Protein AF-A0A7S3FE74-F1 (afdb_monomer)

Organism: NCBI:txid676789

Solvent-accessible surface area (backbone atoms only — not comparable to full-atom values): 8214 Å² total; per-residue (Å²): 85,66,57,36,43,58,54,57,36,36,21,91,78,33,70,77,47,32,54,53,46,25,70,42,30,43,49,60,62,68,44,57,80,74,51,94,63,11,50,49,40,44,52,38,28,51,44,31,34,72,45,49,21,54,48,45,52,51,44,52,50,23,60,76,68,64,42,90,58,36,43,60,52,47,31,53,52,20,50,52,42,36,51,39,50,47,59,49,47,45,62,38,64,73,65,71,29,63,58,54,54,82,80,70,64,100,41,73,64,40,46,50,39,42,49,41,53,45,65,47,45,48,54,48,52,37,53,52,32,50,57,50,23,56,52,25,48,55,54,47,52,58,54,48,56,53,49,52,52,53,55,52,55,68,70,74,112

Foldseek 3Di:
DCCLQPQLQCLVVDVVSLVVVCLLFVLSVVPQPDDDLSVLSVVLSNCSNPPLVVLVVVLVVCVVVVPPCSLVSLLVSLVSQLVSLCSRCVVCVVVVVVGRCPVDDPDPSCCVRPVPVPVPVSVVSNVVSVVSNVVSVVVVVVVVVVVVVVVVVVVVD

Mean predicted aligned error: 8.12 Å

Nearest PDB structures (foldseek):
  8w0r-assembly1_A  TM=8.026E-01  e=5.016E-04  Homo sapiens
  6oht-assembly1_A  TM=8.00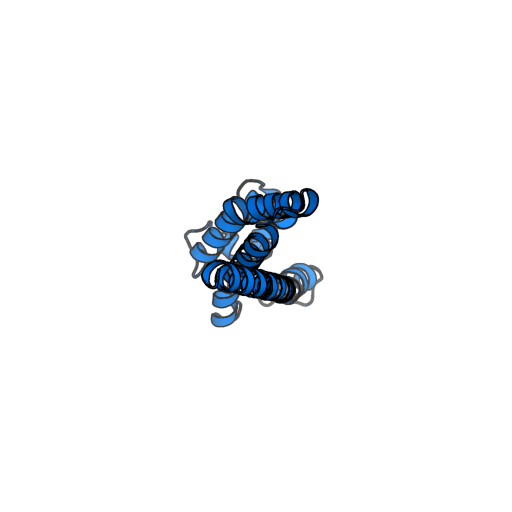3E-01  e=2.200E-03  Homo sapiens

Secondary structure (DSSP, 8-state):
-HIIIIIITGGGG-HHHHHHHHHH-GGGTS-TTSSTTHHHHHHHHHHIIIIIHHHHHHHHHHHHTT-TTHHHHHHHHHHHHHHHHHHHHHHHHHTTTTTT-----S-HHHIIIIIIIIIIHHHHHHHHHHHHHHHHHHHHHHHHHHHHHHHHHTTT-

pLDDT: mean 79.97, std 11.61, range [53.53, 93.94]

Radius of gyration: 19.66 Å; Cα contacts (8 Å, |Δi|>4): 145; chains: 1; bounding box: 58×30×54 Å

InterPro domains:
  IPR007905 Emopamil-binding protein [PTHR14207] (20-146)
  IPR033118 EXPERA domain [PF05241] (43-134)

Structure (mmCIF, N/CA/C/O backbone):
data_AF-A0A7S3FE74-F1
#
_entry.id   AF-A0A7S3FE74-F1
#
loop_
_atom_site.group_PDB
_atom_site.id
_atom_site.type_symbol
_atom_site.label_atom_id
_atom_site.label_alt_id
_atom_site.label_comp_id
_atom_site.label_asym_id
_atom_site.label_entity_id
_atom_site.label_seq_id
_atom_site.pdbx_PDB_ins_code
_atom_site.Cartn_x
_atom_site.Cartn_y
_atom_site.Cartn_z
_atom_site.occupancy
_atom_site.B_iso_or_equiv
_atom_site.auth_seq_id
_atom_site.auth_comp_id
_atom_site.auth_asym_id
_atom_site.auth_atom_id
_atom_site.pdbx_PDB_model_num
ATOM 1 N N . THR A 1 1 ? 6.430 -3.086 6.852 1.00 56.44 1 THR A N 1
ATOM 2 C CA . THR A 1 1 ? 7.16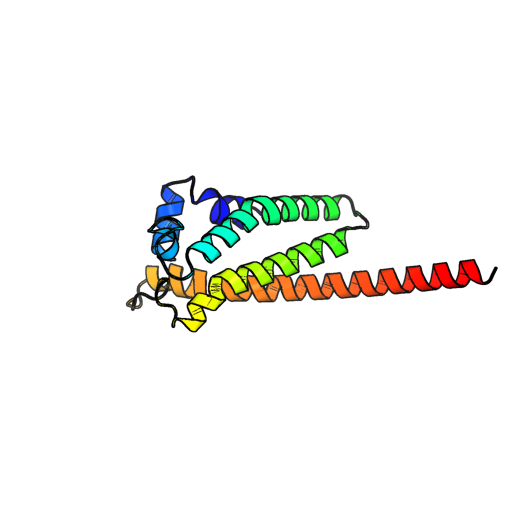7 -2.130 7.708 1.00 56.44 1 THR A CA 1
ATOM 3 C C . THR A 1 1 ? 8.632 -2.039 7.336 1.00 56.44 1 THR A C 1
ATOM 5 O O . THR A 1 1 ? 9.038 -0.975 6.902 1.00 56.44 1 THR A O 1
ATOM 8 N N . ILE A 1 2 ? 9.404 -3.135 7.415 1.00 54.91 2 ILE A N 1
ATOM 9 C CA . ILE A 1 2 ? 10.821 -3.137 7.000 1.00 54.91 2 ILE A CA 1
ATOM 10 C C . ILE A 1 2 ? 10.954 -2.874 5.493 1.00 54.91 2 ILE A C 1
ATOM 12 O O . ILE A 1 2 ? 11.742 -2.033 5.108 1.00 54.91 2 ILE A O 1
ATOM 16 N N . ILE A 1 3 ? 10.113 -3.489 4.655 1.00 62.94 3 ILE A N 1
ATOM 17 C CA . ILE A 1 3 ? 10.152 -3.285 3.194 1.00 62.94 3 ILE A CA 1
ATOM 18 C C . ILE A 1 3 ? 9.910 -1.805 2.825 1.00 62.94 3 ILE A C 1
ATOM 20 O O . ILE A 1 3 ? 10.772 -1.185 2.226 1.00 62.94 3 ILE A O 1
ATOM 24 N N . LYS A 1 4 ? 8.827 -1.181 3.305 1.00 60.66 4 LYS A N 1
ATOM 25 C CA . LYS A 1 4 ? 8.539 0.251 3.055 1.00 60.66 4 LYS A CA 1
ATOM 26 C C . LYS A 1 4 ? 9.657 1.192 3.525 1.00 60.66 4 LYS A C 1
ATOM 28 O O . LYS A 1 4 ? 10.025 2.126 2.826 1.00 60.66 4 LYS A O 1
ATOM 33 N N . ALA A 1 5 ? 10.181 0.961 4.732 1.00 55.75 5 ALA A N 1
ATOM 34 C CA . ALA A 1 5 ? 11.203 1.826 5.313 1.00 55.75 5 ALA A CA 1
ATOM 35 C C . ALA A 1 5 ? 12.567 1.649 4.631 1.00 55.75 5 ALA A C 1
ATOM 37 O O . ALA A 1 5 ? 13.281 2.623 4.434 1.00 55.75 5 ALA A O 1
ATOM 38 N N . LEU A 1 6 ? 12.932 0.413 4.292 1.00 56.50 6 LEU A N 1
ATOM 39 C CA . LEU A 1 6 ? 14.297 0.040 3.927 1.00 56.50 6 LEU A CA 1
ATOM 40 C C . LEU A 1 6 ? 14.467 -0.122 2.412 1.00 56.50 6 LEU A C 1
ATOM 42 O O . LEU A 1 6 ? 15.498 0.286 1.896 1.00 56.50 6 LEU A O 1
ATOM 46 N N . MET A 1 7 ? 13.463 -0.656 1.711 1.00 58.00 7 MET A N 1
ATOM 47 C CA . MET A 1 7 ? 13.461 -0.831 0.255 1.00 58.00 7 MET A CA 1
ATOM 48 C C . MET A 1 7 ? 12.907 0.392 -0.487 1.00 58.00 7 MET A C 1
ATOM 50 O O . MET A 1 7 ? 13.623 0.981 -1.289 1.00 58.00 7 MET A O 1
ATOM 54 N N . ASP A 1 8 ? 11.683 0.830 -0.183 1.00 62.03 8 ASP A N 1
ATOM 55 C CA . ASP A 1 8 ? 11.006 1.831 -1.028 1.00 62.03 8 ASP A CA 1
ATOM 56 C C . ASP A 1 8 ? 11.449 3.275 -0.754 1.00 62.03 8 ASP A C 1
ATOM 58 O O . ASP A 1 8 ? 11.513 4.097 -1.665 1.00 62.03 8 ASP A O 1
ATOM 62 N N . GLY A 1 9 ? 11.800 3.603 0.489 1.00 55.84 9 GLY A N 1
ATOM 63 C CA . GLY A 1 9 ? 12.132 4.977 0.867 1.00 55.84 9 GLY A CA 1
ATOM 64 C C . GLY A 1 9 ? 13.621 5.319 0.930 1.00 55.84 9 GLY A C 1
ATOM 65 O O . GLY A 1 9 ? 14.019 6.433 0.588 1.00 55.84 9 GLY A O 1
ATOM 66 N N . LEU A 1 10 ? 14.465 4.376 1.356 1.00 58.53 10 LEU A N 1
ATOM 67 C CA . LEU A 1 10 ? 15.909 4.603 1.471 1.00 58.53 10 LEU A CA 1
ATOM 68 C C . LEU A 1 10 ? 16.664 4.429 0.150 1.00 58.53 10 LEU A C 1
ATOM 70 O O . LEU A 1 10 ? 17.856 4.731 0.122 1.00 58.53 10 LEU A O 1
ATOM 74 N N . HIS A 1 11 ? 16.005 4.003 -0.936 1.00 58.53 11 HIS A N 1
ATOM 75 C CA . HIS A 1 11 ? 16.682 3.798 -2.217 1.00 58.53 11 HIS A CA 1
ATOM 76 C C . HIS A 1 11 ? 17.396 5.065 -2.712 1.00 58.53 11 HIS A C 1
ATOM 78 O O . HIS A 1 11 ? 18.527 4.971 -3.161 1.00 58.53 11 HIS A O 1
ATOM 84 N N . VAL A 1 12 ? 16.824 6.254 -2.489 1.00 59.06 12 VAL A N 1
ATOM 85 C CA . VAL A 1 12 ? 17.430 7.554 -2.857 1.00 59.06 12 VAL A CA 1
ATOM 86 C C . VAL A 1 12 ? 18.691 7.888 -2.036 1.00 59.06 12 VAL A C 1
ATOM 88 O O . VAL A 1 12 ? 19.445 8.795 -2.372 1.00 59.06 12 VAL A O 1
ATOM 91 N N . ARG A 1 13 ? 18.921 7.204 -0.907 1.00 62.12 13 ARG A N 1
ATOM 92 C CA . ARG A 1 13 ? 20.061 7.457 -0.003 1.00 62.12 13 ARG A CA 1
ATOM 93 C C . ARG A 1 13 ? 21.047 6.295 0.090 1.00 62.12 13 ARG A C 1
ATOM 95 O O . ARG A 1 13 ? 22.081 6.444 0.739 1.00 62.12 13 ARG A O 1
ATOM 102 N N . VAL A 1 14 ? 20.744 5.155 -0.529 1.00 67.38 14 VAL A N 1
ATOM 103 C CA . VAL A 1 14 ? 21.601 3.965 -0.539 1.00 67.38 14 VAL A CA 1
ATOM 104 C C . VAL A 1 14 ? 21.928 3.623 -1.995 1.00 67.38 14 VAL A C 1
ATOM 106 O O . VAL A 1 14 ? 21.097 3.011 -2.666 1.00 67.38 14 VAL A O 1
ATOM 109 N N . PRO A 1 15 ? 23.144 3.942 -2.479 1.00 66.81 15 PRO A N 1
ATOM 110 C CA . PRO A 1 15 ? 23.498 3.816 -3.898 1.00 66.81 15 PRO A CA 1
ATOM 111 C C . PRO A 1 15 ? 23.304 2.403 -4.467 1.00 66.81 15 PRO A C 1
ATOM 113 O O . PRO A 1 15 ? 22.860 2.226 -5.594 1.00 66.81 15 PRO A O 1
ATOM 116 N N . ALA A 1 16 ? 23.585 1.365 -3.671 1.00 66.31 16 ALA A N 1
ATOM 117 C CA . ALA A 1 16 ? 23.396 -0.028 -4.090 1.00 66.31 16 ALA A CA 1
ATOM 118 C C . ALA A 1 16 ? 21.916 -0.381 -4.342 1.00 66.31 16 ALA A C 1
ATOM 120 O O . ALA A 1 16 ? 21.586 -1.211 -5.192 1.00 66.31 16 ALA A O 1
ATOM 121 N N . LEU A 1 17 ? 21.016 0.263 -3.601 1.00 65.50 17 LEU A N 1
ATOM 122 C CA . LEU A 1 17 ? 19.581 0.047 -3.697 1.00 65.50 17 LEU A CA 1
ATOM 123 C C . LEU A 1 17 ?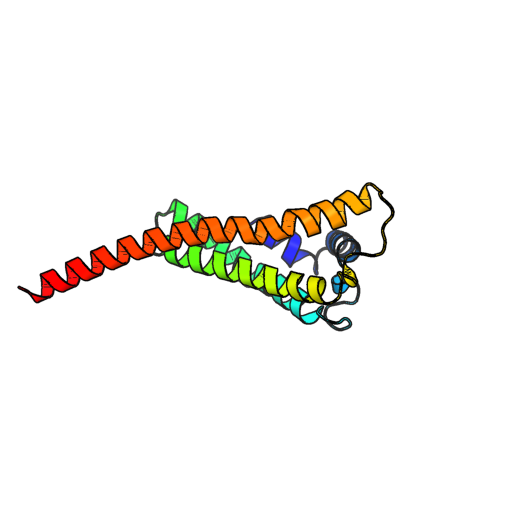 18.987 0.854 -4.856 1.00 65.50 17 LEU A C 1
ATOM 125 O O . LEU A 1 17 ? 18.151 0.333 -5.586 1.00 65.50 17 LEU A O 1
ATOM 129 N N . GLU A 1 18 ? 19.482 2.073 -5.076 1.00 67.88 18 GLU A N 1
ATOM 130 C CA . GLU A 1 18 ? 19.164 2.910 -6.239 1.00 67.88 18 GLU A CA 1
ATOM 131 C C . GLU A 1 18 ? 19.486 2.204 -7.561 1.00 67.88 18 GLU A C 1
ATOM 133 O O . GLU A 1 18 ? 18.661 2.157 -8.474 1.00 67.88 18 GLU A O 1
ATOM 138 N N . VAL A 1 19 ? 20.660 1.571 -7.647 1.00 68.75 19 VAL A N 1
ATOM 139 C CA . VAL A 1 19 ? 21.066 0.781 -8.818 1.00 68.75 19 VAL A CA 1
ATOM 140 C C . VAL A 1 19 ? 20.100 -0.385 -9.056 1.00 68.75 19 VAL A C 1
ATOM 142 O O . VAL A 1 19 ? 19.671 -0.618 -10.181 1.00 68.75 19 VAL A O 1
ATOM 145 N N . THR A 1 20 ? 19.679 -1.082 -8.002 1.00 71.50 20 THR A N 1
ATOM 146 C CA . THR A 1 20 ? 18.743 -2.212 -8.130 1.00 71.50 20 THR A CA 1
ATOM 147 C C . THR A 1 20 ? 17.335 -1.742 -8.530 1.00 71.50 20 THR A C 1
ATOM 149 O O . THR A 1 20 ? 16.693 -2.347 -9.389 1.00 71.50 20 THR A O 1
ATOM 152 N N . TYR A 1 21 ? 16.862 -0.629 -7.961 1.00 70.50 21 TYR A N 1
ATOM 153 C CA . TYR A 1 21 ? 15.561 -0.036 -8.291 1.00 70.50 21 TYR A CA 1
ATOM 154 C C . TYR A 1 21 ? 15.524 0.540 -9.707 1.00 70.50 21 TYR A C 1
ATOM 156 O O . TYR A 1 21 ? 14.542 0.338 -10.411 1.00 70.50 21 TYR A O 1
ATOM 164 N N . SER A 1 22 ? 16.595 1.191 -10.160 1.00 70.50 22 SER A N 1
ATOM 165 C CA . SER A 1 22 ? 16.707 1.709 -11.531 1.00 70.50 22 SER A CA 1
ATOM 166 C C . SER A 1 22 ? 16.851 0.598 -12.581 1.00 70.50 22 SER A C 1
ATOM 168 O O . SER A 1 22 ? 16.442 0.769 -13.738 1.00 70.50 22 SER A O 1
ATOM 170 N N . MET A 1 23 ? 17.381 -0.572 -12.202 1.00 70.69 23 MET A N 1
ATOM 171 C CA . MET A 1 23 ?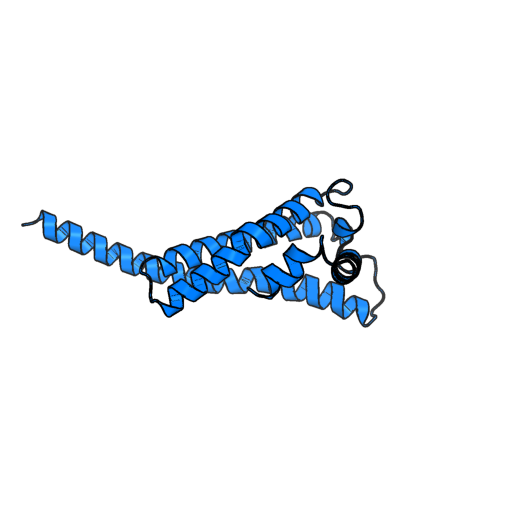 17.309 -1.777 -13.035 1.00 70.69 23 MET A CA 1
ATOM 172 C C . MET A 1 23 ? 15.872 -2.299 -13.148 1.00 70.69 23 MET A C 1
ATOM 174 O O . MET A 1 23 ? 15.447 -2.635 -14.255 1.00 70.69 23 MET A O 1
ATOM 178 N N . ALA A 1 24 ? 15.123 -2.311 -12.042 1.00 70.56 24 ALA A N 1
ATOM 179 C CA . ALA A 1 24 ? 13.738 -2.778 -12.005 1.00 70.56 24 ALA A CA 1
ATOM 180 C C . ALA A 1 24 ? 12.749 -1.819 -12.698 1.00 70.56 24 ALA A C 1
ATOM 182 O O . ALA A 1 24 ? 11.841 -2.267 -13.395 1.00 70.56 24 ALA A O 1
ATOM 183 N N . ASP A 1 25 ? 12.926 -0.507 -12.537 1.00 72.69 25 ASP A N 1
ATOM 184 C CA . ASP A 1 25 ? 12.034 0.526 -13.064 1.00 72.69 25 ASP A CA 1
ATOM 185 C C . ASP A 1 25 ? 12.841 1.765 -13.483 1.00 72.69 25 ASP A C 1
ATOM 187 O O . ASP A 1 25 ? 13.505 2.419 -12.672 1.00 72.69 25 ASP A O 1
ATOM 191 N N . ARG A 1 26 ? 12.788 2.098 -14.783 1.00 73.44 26 ARG A N 1
ATOM 192 C CA . ARG A 1 26 ? 13.566 3.210 -15.360 1.00 73.44 26 ARG A CA 1
ATOM 193 C C . ARG A 1 26 ? 13.220 4.573 -14.775 1.00 73.44 26 ARG A C 1
ATOM 195 O O . ARG A 1 26 ? 14.058 5.468 -14.861 1.00 73.44 26 ARG A O 1
ATOM 202 N N . ARG A 1 27 ? 12.046 4.738 -14.162 1.00 73.06 27 ARG A N 1
ATOM 203 C CA . ARG A 1 27 ? 11.631 6.008 -13.546 1.00 73.06 27 ARG A CA 1
ATOM 204 C C . ARG A 1 27 ? 12.568 6.463 -12.428 1.00 73.06 27 ARG A C 1
ATOM 206 O O . ARG A 1 27 ? 12.679 7.653 -12.161 1.00 73.06 27 ARG A O 1
ATOM 213 N N . PHE A 1 28 ? 13.291 5.529 -11.813 1.00 71.00 28 PHE A N 1
ATOM 214 C CA . PHE A 1 28 ? 14.289 5.841 -10.790 1.00 71.00 28 PHE A CA 1
ATOM 215 C C . PHE A 1 28 ? 15.686 6.132 -11.361 1.00 71.00 28 PHE A C 1
ATOM 217 O O . PHE A 1 28 ? 16.553 6.573 -10.619 1.00 71.00 28 PHE A O 1
ATOM 224 N N . ALA A 1 29 ? 15.922 5.920 -12.662 1.00 66.88 29 ALA A N 1
ATOM 225 C CA . ALA A 1 29 ? 17.240 6.091 -13.280 1.00 66.88 29 ALA A CA 1
ATOM 226 C C . ALA A 1 29 ? 17.577 7.550 -13.642 1.00 66.88 29 ALA A C 1
ATOM 228 O O . ALA A 1 29 ? 18.748 7.915 -13.653 1.00 66.88 29 ALA A O 1
ATOM 229 N N . ALA A 1 30 ? 16.575 8.380 -13.953 1.00 58.84 30 ALA A N 1
ATOM 230 C CA . ALA A 1 30 ? 16.769 9.768 -14.401 1.00 58.84 30 ALA A CA 1
ATOM 231 C C . ALA A 1 30 ? 16.635 10.806 -13.267 1.00 58.84 30 ALA A C 1
ATOM 233 O O . ALA A 1 30 ? 16.614 12.012 -13.504 1.00 58.84 30 ALA A O 1
ATOM 234 N N . GLY A 1 31 ? 16.486 10.349 -12.019 1.00 56.50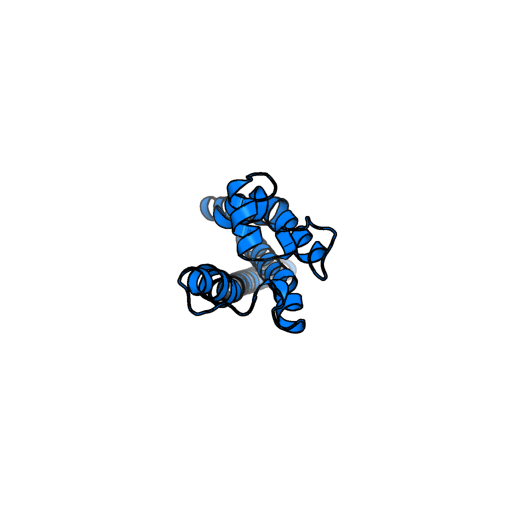 31 GLY A N 1
ATOM 235 C CA . GLY A 1 31 ? 15.951 11.189 -10.953 1.00 56.50 31 GLY A CA 1
ATOM 236 C C . GLY A 1 31 ? 14.491 11.570 -11.232 1.00 56.50 31 GLY A C 1
ATOM 237 O O . GLY A 1 31 ? 13.981 11.477 -12.344 1.00 56.50 31 GLY A O 1
ATOM 238 N N . CYS A 1 32 ? 13.778 11.997 -10.199 1.00 55.50 32 CYS A N 1
ATOM 239 C CA . CYS A 1 32 ? 12.324 12.196 -10.193 1.00 55.50 32 CYS A CA 1
ATOM 240 C C . CYS A 1 32 ? 11.739 13.227 -11.192 1.00 55.50 32 CYS A C 1
ATOM 242 O O . CYS A 1 32 ? 10.570 13.589 -11.053 1.00 55.50 32 CYS A O 1
ATOM 244 N N . ALA A 1 33 ? 12.518 13.742 -12.148 1.00 53.53 33 ALA A N 1
ATOM 245 C CA . ALA A 1 33 ? 12.202 14.921 -12.949 1.00 53.53 33 ALA A CA 1
ATOM 246 C C . ALA A 1 33 ? 11.964 14.662 -14.451 1.00 53.53 33 ALA A C 1
ATOM 248 O O . ALA A 1 33 ? 11.357 15.518 -15.088 1.00 53.53 33 ALA A O 1
ATOM 249 N N . GLU A 1 34 ? 12.396 13.531 -15.031 1.00 55.06 34 GLU A N 1
ATOM 250 C CA . GLU A 1 34 ? 12.602 13.469 -16.496 1.00 55.06 34 GLU A CA 1
ATOM 251 C C . GLU A 1 34 ? 11.728 12.483 -17.300 1.00 55.06 34 GLU A C 1
ATOM 253 O O . GLU A 1 34 ? 11.785 12.506 -18.527 1.00 55.06 34 GLU A O 1
ATOM 258 N N . SER A 1 35 ? 10.880 11.650 -16.677 1.00 56.09 35 SER A N 1
ATOM 259 C CA . SER A 1 35 ? 9.991 10.731 -17.421 1.00 56.09 35 SER A CA 1
ATOM 260 C C . SER A 1 35 ? 8.511 10.845 -17.045 1.00 56.09 35 SER A C 1
ATOM 262 O O . SER A 1 35 ? 8.160 11.148 -15.898 1.00 56.09 35 SER A O 1
ATOM 264 N N . ASP A 1 36 ? 7.635 10.537 -18.006 1.00 60.38 36 ASP A N 1
ATOM 265 C CA . ASP A 1 36 ? 6.191 10.421 -17.792 1.00 60.38 36 ASP A CA 1
ATOM 266 C C . ASP A 1 36 ? 5.903 9.454 -16.629 1.00 60.38 36 ASP A C 1
ATOM 268 O O . ASP A 1 36 ? 6.248 8.274 -16.658 1.00 60.38 36 ASP A O 1
ATOM 272 N N . GLY A 1 37 ? 5.302 9.966 -15.552 1.00 63.69 37 GLY A N 1
ATOM 273 C CA . GLY A 1 37 ? 4.978 9.178 -14.357 1.00 63.69 37 GLY A CA 1
ATOM 274 C C . GLY A 1 37 ? 6.106 9.016 -13.325 1.00 63.69 37 GLY A C 1
ATOM 275 O O . GLY A 1 37 ? 5.846 8.429 -12.269 1.00 63.69 37 GLY A O 1
ATOM 276 N N . SER A 1 38 ? 7.308 9.564 -13.553 1.00 71.50 38 SER A N 1
ATOM 277 C CA . SER A 1 38 ? 8.397 9.586 -12.552 1.00 71.50 38 SER A CA 1
ATOM 278 C C . SER A 1 38 ? 8.057 10.434 -11.325 1.00 71.50 38 SER A C 1
ATOM 280 O O . SER A 1 38 ? 8.309 10.019 -10.195 1.00 71.50 38 SER A O 1
ATOM 282 N N . ALA A 1 39 ? 7.391 11.576 -11.518 1.00 74.12 39 ALA A N 1
ATOM 283 C CA . ALA A 1 39 ? 6.961 12.426 -10.408 1.00 74.12 39 ALA A CA 1
ATOM 284 C C . ALA A 1 39 ? 5.965 11.708 -9.477 1.00 74.12 39 ALA A C 1
ATOM 286 O O . ALA A 1 39 ? 6.083 11.793 -8.256 1.00 74.12 39 ALA A O 1
ATOM 287 N N . ALA A 1 40 ? 5.017 10.950 -10.043 1.00 78.19 40 ALA A N 1
ATOM 288 C CA . ALA A 1 40 ? 4.062 10.157 -9.270 1.00 78.19 40 ALA A CA 1
ATOM 289 C C . ALA A 1 40 ? 4.755 9.004 -8.525 1.00 78.19 40 ALA A C 1
ATOM 291 O O . ALA A 1 40 ? 4.494 8.799 -7.341 1.00 78.19 40 ALA A O 1
ATOM 292 N N . ALA A 1 41 ? 5.681 8.296 -9.180 1.00 77.50 41 ALA A N 1
ATOM 293 C CA . ALA A 1 41 ? 6.460 7.228 -8.552 1.00 77.50 41 ALA A CA 1
ATOM 294 C C . ALA A 1 41 ? 7.312 7.736 -7.376 1.00 77.50 41 ALA A C 1
ATOM 296 O O . ALA A 1 41 ? 7.335 7.129 -6.301 1.00 77.50 41 ALA A O 1
ATOM 297 N N . CYS A 1 42 ? 7.953 8.892 -7.545 1.00 77.88 42 CYS A N 1
ATOM 298 C CA . CYS A 1 42 ? 8.712 9.530 -6.479 1.00 77.88 42 CYS A CA 1
ATOM 299 C C . CYS A 1 42 ? 7.821 10.051 -5.349 1.00 77.88 42 CYS A C 1
ATOM 301 O O . CYS A 1 42 ? 8.129 9.849 -4.178 1.00 77.88 42 CYS A O 1
ATOM 303 N N . ALA A 1 43 ? 6.683 10.670 -5.664 1.00 81.19 43 ALA A N 1
ATOM 304 C CA . ALA A 1 43 ? 5.740 11.111 -4.640 1.00 81.19 43 ALA A CA 1
ATOM 305 C C . ALA A 1 43 ? 5.221 9.930 -3.800 1.00 81.19 43 ALA A C 1
ATOM 307 O O . ALA A 1 43 ? 5.157 10.031 -2.573 1.00 81.19 43 ALA A O 1
ATOM 308 N N . VAL A 1 44 ? 4.909 8.796 -4.439 1.00 85.19 44 VAL A N 1
ATOM 309 C CA . VAL A 1 44 ? 4.485 7.574 -3.742 1.00 85.19 44 VAL A CA 1
ATOM 310 C C . VAL A 1 44 ? 5.601 7.044 -2.847 1.00 85.19 44 VAL A C 1
ATOM 312 O O . VAL A 1 44 ? 5.347 6.838 -1.667 1.00 85.19 44 VAL A O 1
ATOM 315 N N . THR A 1 45 ? 6.835 6.904 -3.336 1.00 80.81 45 THR A N 1
ATOM 316 C CA . THR A 1 45 ? 7.956 6.409 -2.507 1.00 80.81 45 THR A CA 1
ATOM 317 C C . THR A 1 45 ? 8.267 7.325 -1.315 1.00 80.81 45 THR A C 1
ATOM 319 O O . THR A 1 45 ? 8.528 6.840 -0.212 1.00 80.81 45 THR A O 1
ATOM 322 N N . GLN A 1 46 ? 8.151 8.651 -1.467 1.00 81.56 46 GLN A N 1
ATOM 323 C CA . GLN A 1 46 ? 8.263 9.587 -0.338 1.00 81.56 46 GLN A CA 1
ATOM 324 C C . GLN A 1 46 ? 7.112 9.416 0.666 1.00 81.56 46 GLN A C 1
ATOM 326 O O . GLN A 1 46 ? 7.341 9.375 1.877 1.00 81.56 46 GLN A O 1
ATOM 331 N N . LEU A 1 47 ? 5.874 9.277 0.184 1.00 84.94 47 LEU A N 1
ATOM 332 C CA . LEU A 1 47 ? 4.706 9.037 1.035 1.00 84.94 47 LEU A CA 1
ATOM 333 C C . LEU A 1 47 ? 4.820 7.688 1.763 1.00 84.94 47 LEU A C 1
ATOM 335 O O . LEU A 1 47 ? 4.462 7.567 2.936 1.00 84.94 47 LEU A O 1
ATOM 339 N N . GLU A 1 48 ? 5.371 6.675 1.109 1.00 83.81 48 GLU A N 1
ATOM 340 C CA . GLU A 1 48 ? 5.639 5.372 1.707 1.00 83.81 48 GLU A CA 1
ATOM 341 C C . GLU A 1 48 ? 6.663 5.449 2.835 1.00 83.81 48 GLU A C 1
ATOM 343 O O . GLU A 1 48 ? 6.437 4.858 3.895 1.00 83.81 48 GLU A O 1
ATOM 348 N N . LEU A 1 49 ? 7.734 6.219 2.644 1.00 82.06 49 LEU A N 1
ATOM 349 C CA . LEU A 1 49 ? 8.773 6.402 3.651 1.00 82.06 49 LEU A CA 1
ATOM 350 C C . LEU A 1 49 ? 8.299 7.232 4.845 1.00 82.06 49 LEU A C 1
ATOM 352 O O . LEU A 1 49 ? 8.513 6.841 5.991 1.00 82.06 49 LEU A O 1
ATOM 356 N N . PHE A 1 50 ? 7.692 8.391 4.589 1.00 84.88 50 PHE A N 1
ATOM 357 C CA . PHE A 1 50 ? 7.409 9.378 5.633 1.00 84.88 50 PHE A CA 1
ATOM 358 C C . PHE A 1 50 ? 6.035 9.220 6.274 1.00 84.88 50 PHE A C 1
ATOM 360 O O . PHE A 1 50 ? 5.844 9.663 7.405 1.00 84.88 50 PHE A O 1
ATOM 367 N N . VAL A 1 51 ? 5.083 8.584 5.590 1.00 87.38 51 VAL A N 1
ATOM 368 C CA . VAL A 1 51 ? 3.713 8.426 6.094 1.00 87.38 51 VAL A CA 1
ATOM 369 C C . VAL A 1 51 ? 3.410 6.959 6.350 1.00 87.38 51 VAL A C 1
ATOM 371 O O . VAL A 1 51 ? 3.155 6.575 7.493 1.00 87.38 51 VAL A O 1
ATOM 374 N N . MET A 1 52 ? 3.484 6.104 5.324 1.00 87.44 52 MET A N 1
ATOM 375 C CA . MET A 1 52 ? 3.037 4.716 5.483 1.00 87.44 52 MET A CA 1
ATOM 376 C C . MET A 1 52 ? 3.943 3.912 6.417 1.00 87.44 52 MET A C 1
ATOM 378 O O . MET A 1 52 ? 3.429 3.141 7.226 1.00 87.44 52 MET A O 1
ATOM 382 N N . ALA A 1 53 ? 5.267 4.070 6.349 1.00 85.88 53 ALA A N 1
ATOM 383 C CA . ALA A 1 53 ? 6.183 3.324 7.209 1.00 85.88 53 ALA A CA 1
ATOM 384 C C . ALA A 1 53 ? 6.004 3.664 8.707 1.00 85.88 53 ALA A C 1
ATOM 386 O O . ALA A 1 53 ? 5.811 2.723 9.487 1.00 85.88 53 ALA A O 1
ATOM 387 N N . PRO A 1 54 ? 5.953 4.943 9.136 1.00 87.50 54 PRO A N 1
ATOM 388 C CA . PRO A 1 54 ? 5.604 5.292 10.513 1.00 87.50 54 PRO A CA 1
ATOM 389 C C . PRO A 1 54 ? 4.214 4.803 10.915 1.00 87.50 54 PRO A C 1
ATOM 391 O O . PRO A 1 54 ? 4.054 4.251 12.004 1.00 87.50 54 PRO A O 1
ATOM 394 N N . MET A 1 55 ? 3.217 4.922 10.032 1.00 87.88 55 MET A N 1
ATOM 395 C CA . MET A 1 55 ? 1.868 4.416 10.302 1.00 87.88 55 MET A CA 1
ATOM 396 C C . MET A 1 55 ? 1.836 2.894 10.477 1.00 87.88 55 MET A C 1
ATOM 398 O O . MET A 1 55 ? 1.120 2.409 11.346 1.00 87.88 55 MET A O 1
ATOM 402 N N . CYS A 1 56 ? 2.640 2.132 9.730 1.00 88.44 56 CYS A N 1
ATOM 403 C CA . CYS A 1 56 ? 2.781 0.686 9.921 1.00 88.44 56 CYS A CA 1
ATOM 404 C C . CYS A 1 56 ? 3.338 0.351 11.314 1.00 88.44 56 CYS A C 1
ATOM 406 O O . CYS A 1 56 ? 2.858 -0.578 11.964 1.00 88.44 56 CYS A O 1
ATOM 408 N N . VAL A 1 57 ? 4.352 1.094 11.777 1.00 88.69 57 VAL A N 1
ATOM 409 C CA . VAL A 1 57 ? 4.931 0.917 13.123 1.00 88.69 57 VAL A CA 1
ATOM 410 C C . VAL A 1 57 ? 3.910 1.290 14.194 1.00 88.69 57 VAL A C 1
ATOM 412 O O . VAL A 1 57 ? 3.717 0.544 15.155 1.00 88.69 57 VAL A O 1
ATOM 415 N N . LEU A 1 58 ? 3.218 2.416 14.010 1.00 90.19 58 LEU A N 1
ATOM 416 C CA . LEU A 1 58 ? 2.178 2.870 14.923 1.00 90.19 58 LEU A CA 1
ATOM 417 C C . LEU A 1 58 ? 1.030 1.863 14.999 1.00 90.19 58 LEU A C 1
ATOM 419 O O . LEU A 1 58 ? 0.559 1.559 16.090 1.00 90.19 58 LEU A O 1
ATOM 423 N N . LEU A 1 59 ? 0.619 1.299 13.863 1.00 89.88 59 LEU A N 1
ATOM 424 C CA . LEU A 1 59 ? -0.409 0.270 13.804 1.00 89.88 59 LEU A CA 1
ATOM 425 C C . LEU A 1 59 ? 0.032 -0.999 14.530 1.00 89.88 59 LEU A C 1
ATOM 427 O O . LEU A 1 59 ? -0.735 -1.547 15.318 1.00 89.88 59 LEU A O 1
ATOM 431 N N . PHE A 1 60 ? 1.276 -1.433 14.336 1.00 89.44 60 PHE A N 1
ATOM 432 C CA . PHE A 1 60 ? 1.831 -2.560 15.083 1.00 89.44 60 PHE A CA 1
ATOM 433 C C . PHE A 1 60 ? 1.814 -2.301 16.600 1.00 89.44 60 PHE A C 1
ATOM 435 O O . PHE A 1 60 ? 1.347 -3.140 17.372 1.00 89.44 60 PHE A O 1
ATOM 442 N N . ALA A 1 61 ? 2.224 -1.108 17.038 1.00 90.06 61 ALA A N 1
ATOM 443 C CA . ALA A 1 61 ? 2.149 -0.713 18.443 1.00 90.06 61 ALA A CA 1
ATOM 444 C C . ALA A 1 61 ? 0.698 -0.644 18.961 1.00 90.06 61 ALA A C 1
ATOM 446 O O . ALA A 1 61 ? 0.423 -1.085 20.080 1.00 90.06 61 ALA A O 1
ATOM 447 N N . ALA A 1 62 ? -0.238 -0.146 18.149 1.00 90.88 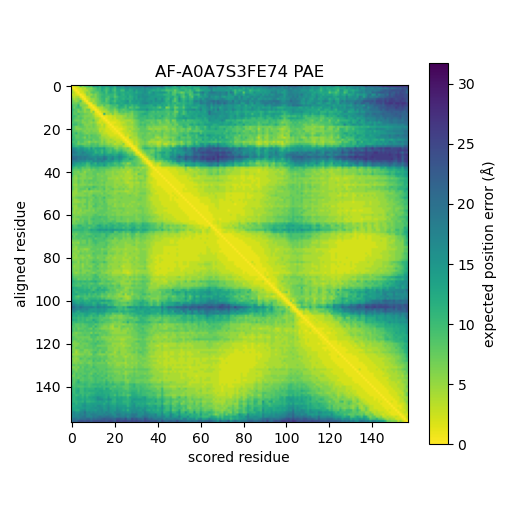62 ALA A N 1
ATOM 448 C CA . ALA A 1 62 ? -1.666 -0.098 18.458 1.00 90.88 62 ALA A CA 1
ATOM 449 C C . ALA A 1 62 ? -2.261 -1.505 18.617 1.00 90.88 62 ALA A C 1
ATOM 451 O O . ALA A 1 62 ? -3.109 -1.721 19.486 1.00 90.88 62 ALA A O 1
ATOM 452 N N . TYR A 1 63 ? -1.782 -2.476 17.836 1.00 89.69 63 TYR A N 1
ATOM 453 C CA . TYR A 1 63 ? -2.139 -3.883 17.981 1.00 89.69 63 TYR A CA 1
ATOM 454 C C . TYR A 1 63 ? -1.632 -4.479 19.296 1.00 89.69 63 TYR A C 1
ATOM 456 O O . TYR A 1 63 ? -2.419 -5.090 20.023 1.00 89.69 63 TYR A O 1
ATOM 464 N N . LEU A 1 64 ? -0.363 -4.241 19.644 1.00 92.50 64 LEU A N 1
ATOM 465 C CA . LEU A 1 64 ? 0.222 -4.714 20.905 1.00 92.50 64 LEU A CA 1
ATOM 466 C C . LEU A 1 64 ? -0.480 -4.115 22.130 1.00 92.50 64 LEU A C 1
ATOM 468 O O . LEU A 1 64 ? -0.788 -4.824 23.085 1.00 92.50 64 LEU A O 1
ATOM 472 N N . LYS A 1 65 ? -0.781 -2.814 22.086 1.00 91.81 65 LYS A N 1
ATOM 473 C CA . LYS A 1 65 ? -1.428 -2.082 23.185 1.00 91.81 65 LYS A CA 1
ATOM 474 C C . LYS A 1 65 ? -2.961 -2.123 23.139 1.00 91.81 65 LYS A C 1
ATOM 476 O O . LYS A 1 65 ? -3.603 -1.478 23.964 1.00 91.81 65 LYS A O 1
ATOM 481 N N . ARG A 1 66 ? -3.553 -2.852 22.182 1.00 88.19 66 ARG A N 1
ATOM 482 C CA . ARG A 1 66 ? -5.009 -2.974 21.961 1.00 88.19 66 ARG A CA 1
ATOM 483 C C . ARG A 1 66 ? -5.741 -1.624 21.920 1.00 88.19 66 ARG A C 1
ATOM 485 O O . ARG A 1 66 ? -6.796 -1.457 22.530 1.00 88.19 66 ARG A O 1
ATOM 492 N N . TRP A 1 67 ? -5.187 -0.650 21.205 1.00 88.88 67 TRP A N 1
ATOM 493 C CA . TRP A 1 67 ? -5.791 0.679 21.099 1.00 88.88 67 TRP A CA 1
ATOM 494 C C . TRP A 1 67 ? -7.155 0.639 20.402 1.00 88.88 67 TRP A C 1
ATOM 496 O O . TRP A 1 67 ? -7.352 -0.089 19.429 1.00 88.88 67 TRP A O 1
ATOM 506 N N . ARG A 1 68 ? -8.091 1.475 20.871 1.00 84.06 68 ARG A N 1
ATOM 507 C CA . ARG A 1 68 ? -9.468 1.555 20.342 1.00 84.06 68 ARG A CA 1
ATOM 508 C C . ARG A 1 68 ? -9.517 2.058 18.895 1.00 84.06 68 ARG A C 1
ATOM 510 O O . ARG A 1 68 ? -10.418 1.694 18.156 1.00 84.06 68 ARG A O 1
ATOM 517 N N . CYS A 1 69 ? -8.530 2.852 18.483 1.00 87.25 69 CYS A N 1
ATOM 518 C CA . CYS A 1 69 ? -8.408 3.396 17.129 1.00 87.25 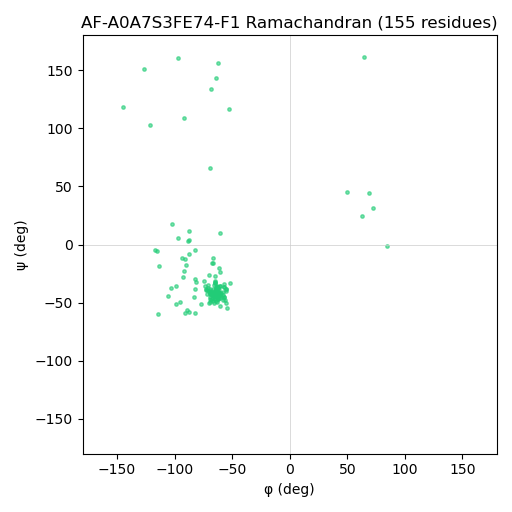69 CYS A CA 1
ATOM 519 C C . CYS A 1 69 ? -7.660 2.478 16.146 1.00 87.25 69 CYS A C 1
ATOM 521 O O . CYS A 1 69 ? -7.452 2.877 15.001 1.00 87.25 69 CYS A O 1
ATOM 523 N N . ARG A 1 70 ? -7.255 1.262 16.554 1.00 91.12 70 ARG A N 1
ATOM 524 C CA . ARG A 1 70 ? -6.471 0.351 15.696 1.00 91.12 70 ARG A CA 1
ATOM 525 C C . ARG A 1 70 ? -7.161 0.061 14.362 1.00 91.12 70 ARG A C 1
ATOM 527 O O . ARG A 1 70 ? -6.501 0.038 13.335 1.00 91.12 70 ARG A O 1
ATOM 534 N N . ASP A 1 71 ? -8.481 -0.122 14.386 1.00 89.69 71 ASP A N 1
ATOM 535 C CA . ASP A 1 71 ? -9.241 -0.545 13.212 1.00 89.69 71 ASP A CA 1
ATOM 536 C C . ASP A 1 71 ? -9.376 0.609 12.207 1.00 89.69 71 ASP A C 1
ATOM 538 O O . ASP A 1 71 ? -9.252 0.399 11.004 1.00 89.69 71 ASP A O 1
ATOM 542 N N . ALA A 1 72 ? -9.519 1.845 12.698 1.00 90.38 72 ALA A N 1
ATOM 543 C CA . ALA A 1 72 ? -9.480 3.046 11.863 1.00 90.38 72 ALA A CA 1
ATOM 544 C C . ALA A 1 72 ? -8.086 3.267 11.259 1.00 90.38 72 ALA A C 1
ATOM 546 O O . ALA A 1 72 ? -7.964 3.547 10.069 1.00 90.38 72 ALA A O 1
ATOM 547 N N . LEU A 1 73 ? -7.029 3.090 12.058 1.00 91.19 73 LEU A N 1
ATOM 548 C CA . LEU A 1 73 ? -5.650 3.245 11.597 1.00 91.19 73 LEU A CA 1
ATOM 549 C C . LEU A 1 73 ? -5.276 2.191 10.541 1.00 91.19 73 LEU A C 1
ATOM 551 O O . LEU A 1 73 ? -4.622 2.521 9.554 1.00 91.19 73 LEU A O 1
ATOM 555 N N . GLU A 1 74 ? -5.720 0.943 10.716 1.00 92.69 74 GLU A N 1
ATOM 556 C CA . GLU A 1 74 ? -5.544 -0.125 9.727 1.00 92.69 74 GLU A CA 1
ATOM 557 C C . GLU A 1 74 ? -6.262 0.189 8.422 1.00 92.69 74 GLU A C 1
ATOM 559 O O . GLU A 1 74 ? -5.677 0.019 7.354 1.00 92.69 74 GLU A O 1
ATOM 564 N N . LEU A 1 75 ? -7.502 0.675 8.498 1.00 92.31 75 LEU A N 1
ATOM 565 C CA . LEU A 1 75 ? -8.278 1.016 7.316 1.00 92.31 75 LEU A CA 1
ATOM 566 C C . LEU A 1 75 ? -7.613 2.140 6.510 1.00 92.31 75 LEU A C 1
ATOM 568 O O . LEU A 1 75 ? -7.453 1.991 5.301 1.00 92.31 75 LEU A O 1
ATOM 572 N N . VAL A 1 76 ? -7.180 3.217 7.178 1.00 92.62 76 VAL A N 1
ATOM 573 C CA . VAL A 1 76 ? -6.469 4.341 6.539 1.00 92.62 76 VAL A CA 1
ATOM 574 C C . VAL A 1 76 ? -5.154 3.880 5.917 1.00 92.62 76 VAL A C 1
ATOM 576 O O . VAL A 1 76 ? -4.822 4.258 4.796 1.00 92.62 76 VAL A O 1
ATOM 579 N N . LEU A 1 77 ? -4.393 3.041 6.619 1.00 91.94 77 LEU A N 1
ATOM 580 C CA . LEU A 1 77 ? -3.147 2.513 6.076 1.00 91.94 77 LEU A CA 1
ATOM 581 C C . LEU A 1 77 ? -3.403 1.636 4.842 1.00 91.94 77 LEU A C 1
ATOM 583 O O . LEU A 1 77 ? -2.692 1.762 3.848 1.00 91.94 77 LEU A O 1
ATOM 587 N N . CYS A 1 78 ? -4.431 0.784 4.876 1.00 92.38 78 CYS A N 1
ATOM 588 C CA . CYS A 1 78 ? -4.786 -0.070 3.745 1.00 92.38 78 CYS A CA 1
ATOM 589 C C . CYS A 1 78 ? -5.236 0.745 2.526 1.00 92.38 78 CYS A C 1
ATOM 591 O O . CYS A 1 78 ? -4.819 0.431 1.412 1.00 92.38 78 CYS A O 1
ATOM 593 N N . THR A 1 79 ? -6.036 1.801 2.708 1.00 92.06 79 THR A N 1
ATOM 594 C CA . THR A 1 79 ? -6.456 2.671 1.596 1.00 92.06 79 THR A CA 1
ATOM 595 C C . THR A 1 79 ? -5.293 3.452 1.005 1.00 92.06 79 THR A C 1
ATOM 597 O O . THR A 1 79 ? -5.168 3.496 -0.218 1.00 92.06 79 THR A O 1
ATOM 600 N N . LEU A 1 80 ? -4.407 4.006 1.840 1.00 90.62 80 LEU A N 1
ATOM 601 C CA . LEU A 1 80 ? -3.178 4.650 1.367 1.00 90.62 80 LEU A CA 1
ATOM 602 C C . LEU A 1 80 ? -2.317 3.678 0.562 1.00 90.62 80 LEU A C 1
ATOM 604 O O . LEU A 1 80 ? -1.777 4.052 -0.474 1.00 90.62 80 LEU A O 1
ATOM 608 N N . GLN A 1 81 ? -2.221 2.427 1.005 1.00 90.25 81 GLN A N 1
ATOM 609 C CA . GLN A 1 81 ? -1.412 1.418 0.340 1.00 90.25 81 GLN A CA 1
ATOM 610 C C . GLN A 1 81 ? -1.974 1.026 -1.028 1.00 90.25 81 GLN A C 1
ATOM 612 O O . GLN A 1 81 ? -1.233 1.055 -2.005 1.00 90.25 81 GLN A O 1
ATOM 617 N N . VAL A 1 82 ? -3.280 0.752 -1.125 1.00 91.19 82 VAL A N 1
ATOM 618 C CA . VAL A 1 82 ? -3.938 0.475 -2.414 1.00 91.19 82 VAL A CA 1
ATOM 619 C C . VAL A 1 82 ? -3.838 1.687 -3.341 1.00 91.19 82 VAL A C 1
ATOM 621 O O . VAL A 1 82 ? -3.456 1.540 -4.499 1.00 91.19 82 VAL A O 1
ATOM 624 N N . GLY A 1 83 ? -4.136 2.886 -2.832 1.00 89.88 83 GLY A N 1
ATOM 625 C CA . GLY A 1 83 ? -4.063 4.124 -3.606 1.00 89.88 83 GLY A CA 1
ATOM 626 C C . GLY A 1 83 ? -2.653 4.411 -4.121 1.00 89.88 83 GLY A C 1
ATOM 627 O O . GLY A 1 83 ? -2.488 4.734 -5.294 1.00 89.88 83 GLY A O 1
ATOM 628 N N . GLY A 1 84 ? -1.634 4.218 -3.279 1.00 86.75 84 GLY A N 1
ATOM 629 C CA . GLY A 1 84 ? -0.227 4.354 -3.654 1.00 86.75 84 GLY A CA 1
ATOM 630 C C . GLY A 1 84 ? 0.182 3.359 -4.738 1.00 86.75 84 GLY A C 1
ATOM 631 O O . GLY A 1 84 ? 0.767 3.760 -5.740 1.00 86.75 84 GLY A O 1
ATOM 632 N N . THR A 1 85 ? -0.195 2.084 -4.603 1.00 88.38 85 THR A N 1
ATOM 633 C CA . THR A 1 85 ? 0.104 1.064 -5.620 1.00 88.38 85 THR A CA 1
ATOM 634 C C . THR A 1 85 ? -0.597 1.353 -6.949 1.00 88.38 85 THR A C 1
ATOM 636 O O . THR A 1 85 ? 0.025 1.226 -8.002 1.00 88.38 85 THR A O 1
ATOM 639 N N . VAL A 1 86 ? -1.857 1.803 -6.931 1.00 88.69 86 VAL A N 1
ATOM 640 C CA . VAL A 1 86 ? -2.577 2.200 -8.154 1.00 88.69 86 VAL A CA 1
ATOM 641 C C . VAL A 1 86 ? -1.942 3.436 -8.795 1.00 88.69 86 VAL A C 1
ATOM 643 O O . VAL A 1 86 ? -1.746 3.450 -10.007 1.00 88.69 86 VAL A O 1
ATOM 646 N N . ALA A 1 87 ? -1.562 4.446 -8.010 1.00 86.94 87 ALA A N 1
ATOM 647 C CA . ALA A 1 87 ? -0.878 5.636 -8.520 1.00 86.94 87 ALA A CA 1
ATOM 648 C C . ALA A 1 87 ? 0.518 5.315 -9.086 1.00 86.94 87 ALA A C 1
ATOM 650 O O . ALA A 1 87 ? 0.956 5.945 -10.047 1.00 86.94 87 ALA A O 1
ATOM 651 N N . PHE A 1 88 ? 1.201 4.315 -8.523 1.00 84.94 88 PHE A N 1
ATOM 652 C CA . PHE A 1 88 ? 2.515 3.868 -8.974 1.00 84.94 88 PHE A CA 1
ATOM 653 C C . PHE A 1 88 ? 2.452 3.017 -10.252 1.00 84.94 88 PHE A C 1
ATOM 655 O O . PHE A 1 88 ? 3.181 3.291 -11.210 1.00 84.94 88 PHE A O 1
ATOM 662 N N . ALA A 1 89 ? 1.607 1.982 -10.270 1.00 84.19 89 ALA A N 1
ATOM 663 C CA . ALA A 1 89 ? 1.554 0.985 -11.341 1.00 84.19 89 ALA A CA 1
ATOM 664 C C . ALA A 1 89 ? 0.532 1.323 -12.438 1.00 84.19 89 ALA A C 1
ATOM 666 O O . ALA A 1 89 ? 0.725 0.942 -13.589 1.00 84.19 89 ALA A O 1
ATOM 667 N N . GLY A 1 90 ? -0.533 2.059 -12.115 1.00 84.44 90 GLY A N 1
ATOM 668 C CA . GLY A 1 90 ? -1.605 2.411 -13.050 1.00 84.44 90 GLY A CA 1
ATOM 669 C C . GLY A 1 90 ? -1.093 3.089 -14.322 1.00 84.44 90 GLY A C 1
ATOM 670 O O . GLY A 1 90 ? -1.343 2.561 -15.406 1.00 84.44 90 GLY A O 1
ATOM 671 N N . PRO A 1 91 ? -0.314 4.186 -14.228 1.00 82.50 91 PRO A N 1
ATOM 672 C CA . PRO A 1 91 ? 0.260 4.837 -15.404 1.00 82.50 91 PRO A CA 1
ATOM 673 C C . PRO A 1 91 ? 1.090 3.882 -16.270 1.00 82.50 91 PRO A C 1
ATOM 675 O O . PRO A 1 91 ? 0.980 3.929 -17.490 1.00 82.50 91 PRO A O 1
ATOM 678 N N . GLN A 1 92 ? 1.841 2.961 -15.650 1.00 79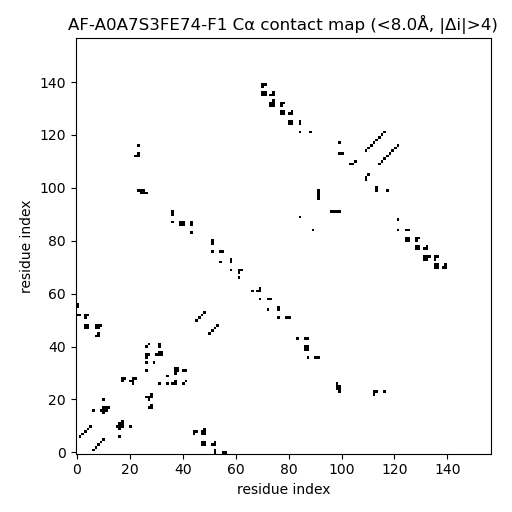.19 92 GLN A N 1
ATOM 679 C CA . GLN A 1 92 ? 2.640 1.960 -16.363 1.00 79.19 92 GLN A CA 1
ATOM 680 C C . GLN A 1 92 ? 1.771 0.992 -17.163 1.00 79.19 92 GLN A C 1
ATOM 682 O O . GLN A 1 92 ? 2.088 0.692 -18.309 1.00 79.19 92 GLN A O 1
ATOM 687 N N . VAL A 1 93 ? 0.650 0.538 -16.602 1.00 81.00 93 VAL A N 1
ATOM 688 C CA . VAL A 1 93 ? -0.288 -0.336 -17.322 1.00 81.00 93 VAL A CA 1
ATOM 689 C C . VAL A 1 93 ? -0.886 0.385 -18.536 1.00 81.00 93 VAL A C 1
ATOM 691 O O . VAL A 1 93 ? -1.003 -0.221 -19.599 1.00 81.00 93 VAL A O 1
ATOM 694 N N . PHE A 1 94 ? -1.193 1.682 -18.422 1.00 81.06 94 PHE A N 1
ATOM 695 C CA . PHE A 1 94 ? -1.751 2.464 -19.533 1.00 81.06 94 PHE A CA 1
ATOM 696 C C . PHE A 1 94 ? -0.746 2.753 -20.655 1.00 81.06 94 PHE A C 1
ATOM 698 O O . PHE A 1 94 ? -1.134 2.747 -21.821 1.00 81.06 94 PHE A O 1
ATOM 705 N N . ILE A 1 95 ? 0.536 2.962 -20.337 1.00 79.25 95 ILE A N 1
ATOM 706 C CA . ILE A 1 95 ? 1.587 3.199 -21.346 1.00 79.25 95 ILE A CA 1
ATOM 707 C C . ILE A 1 95 ? 2.218 1.903 -21.887 1.00 79.25 95 ILE A C 1
ATOM 709 O O . ILE A 1 95 ? 3.254 1.952 -22.551 1.00 79.25 95 ILE A O 1
ATOM 713 N N . GLY A 1 96 ? 1.631 0.737 -21.596 1.00 78.06 96 GLY A N 1
ATOM 714 C CA . GLY A 1 96 ? 2.120 -0.554 -22.089 1.00 78.06 96 GLY A CA 1
ATOM 715 C C . GLY A 1 96 ? 3.415 -1.029 -21.423 1.00 78.06 96 GLY A C 1
ATOM 716 O O . GLY A 1 96 ? 4.215 -1.711 -22.056 1.00 78.06 96 GLY A O 1
ATOM 717 N N . LEU A 1 97 ? 3.626 -0.670 -20.153 1.00 78.69 97 LEU A N 1
ATOM 718 C CA . LEU A 1 97 ? 4.759 -1.072 -19.310 1.00 78.69 97 LEU A CA 1
ATOM 719 C C . LEU A 1 97 ? 6.122 -0.590 -19.821 1.00 78.69 97 LEU A C 1
ATOM 721 O O . LEU A 1 97 ? 7.139 -1.184 -19.485 1.00 78.69 97 LEU A O 1
ATOM 725 N N . LYS A 1 98 ? 6.164 0.489 -20.605 1.00 74.75 98 LYS A N 1
ATOM 726 C CA . LYS A 1 98 ? 7.368 0.988 -21.290 1.00 74.75 98 LYS A CA 1
ATOM 727 C C . LYS A 1 98 ? 8.600 1.178 -20.386 1.00 74.75 98 LYS A C 1
ATOM 729 O O . LYS A 1 98 ? 9.722 0.966 -20.850 1.00 74.75 98 LYS A O 1
ATOM 734 N N . ASP A 1 99 ? 8.417 1.553 -19.118 1.00 73.06 99 ASP A N 1
ATOM 735 C CA . ASP A 1 99 ? 9.541 1.815 -18.203 1.00 73.06 99 ASP A CA 1
ATOM 736 C C . ASP A 1 99 ? 10.007 0.575 -17.424 1.00 73.06 99 ASP A C 1
ATOM 738 O O . ASP A 1 99 ? 11.139 0.543 -16.927 1.00 73.06 99 ASP A O 1
ATOM 742 N N . VAL A 1 100 ? 9.164 -0.461 -17.360 1.00 72.56 100 VAL A N 1
ATOM 743 C CA . VAL A 1 100 ? 9.407 -1.705 -16.608 1.00 72.56 100 VAL A CA 1
ATOM 744 C C . VAL A 1 100 ? 9.756 -2.859 -17.561 1.00 72.56 100 VAL A C 1
ATOM 746 O O . VAL A 1 100 ? 10.715 -3.603 -17.354 1.00 72.56 100 VAL A O 1
ATOM 749 N N . TRP A 1 101 ? 9.023 -2.985 -18.666 1.00 71.56 101 TRP A N 1
ATOM 750 C CA . TRP A 1 101 ? 9.224 -3.980 -19.712 1.00 71.56 101 TRP A CA 1
ATOM 751 C C . TRP A 1 101 ? 10.149 -3.445 -20.811 1.00 71.56 101 TRP A C 1
ATOM 753 O O . TRP A 1 101 ? 9.775 -2.602 -21.622 1.00 71.56 101 TRP A O 1
ATOM 763 N N . ARG A 1 102 ? 11.371 -3.982 -20.874 1.00 68.44 102 ARG A N 1
ATOM 764 C CA . ARG A 1 102 ? 12.403 -3.603 -21.863 1.00 68.44 102 ARG A CA 1
ATOM 765 C C . ARG A 1 102 ? 12.551 -4.611 -23.013 1.00 68.44 102 ARG A C 1
ATOM 767 O O . ARG A 1 102 ? 13.577 -4.610 -23.678 1.00 68.44 102 ARG A O 1
ATOM 774 N N . GLY A 1 103 ? 11.558 -5.484 -23.221 1.00 66.69 103 GLY A N 1
ATOM 775 C CA . GLY A 1 103 ? 11.659 -6.587 -24.187 1.00 66.69 103 GLY A CA 1
ATOM 776 C C . GLY A 1 103 ? 12.664 -7.656 -23.754 1.00 66.69 103 GLY A C 1
ATOM 777 O O . GLY A 1 103 ? 13.499 -8.073 -24.546 1.00 66.69 103 GLY A O 1
ATOM 778 N N . TRP A 1 104 ? 12.630 -8.040 -22.477 1.00 65.50 104 TRP A N 1
ATOM 779 C CA . TRP A 1 104 ? 13.632 -8.927 -21.896 1.00 65.50 104 TRP A CA 1
ATOM 780 C C . TRP A 1 104 ? 13.497 -10.330 -22.502 1.00 65.50 104 TRP A C 1
ATOM 782 O O . TRP A 1 104 ? 12.394 -10.877 -22.569 1.00 65.50 104 TRP A O 1
ATOM 792 N N . GLU A 1 105 ? 14.618 -10.931 -22.899 1.00 71.75 105 GLU A N 1
ATOM 793 C CA . GLU A 1 105 ? 14.688 -12.381 -23.085 1.00 71.75 105 GLU A CA 1
ATOM 794 C C . GLU A 1 105 ? 14.415 -13.075 -21.741 1.00 71.75 105 GLU A C 1
ATOM 796 O O . GLU A 1 105 ? 14.606 -12.470 -20.685 1.00 71.75 105 GLU A O 1
ATOM 801 N N . LEU A 1 106 ? 13.958 -14.332 -21.769 1.00 73.94 106 LEU A N 1
ATOM 802 C CA . LEU A 1 106 ? 13.608 -15.137 -20.588 1.00 73.94 106 LEU A CA 1
ATOM 803 C C . LEU A 1 106 ? 14.866 -15.518 -19.778 1.00 73.94 106 LEU A C 1
ATOM 805 O O . LEU A 1 106 ? 15.275 -16.673 -19.692 1.00 73.94 106 LEU A O 1
ATOM 809 N N . THR A 1 107 ? 15.510 -14.513 -19.199 1.00 80.12 107 THR A N 1
ATOM 810 C CA . THR A 1 107 ? 16.676 -14.615 -18.327 1.00 80.12 107 THR A CA 1
ATOM 811 C C . THR A 1 107 ? 16.238 -14.569 -16.867 1.00 80.12 107 THR A C 1
ATOM 813 O O . THR A 1 107 ? 15.152 -14.085 -16.537 1.00 80.12 107 THR A O 1
ATOM 816 N N . LEU A 1 108 ? 17.091 -15.047 -15.962 1.00 76.19 108 LEU A N 1
ATOM 817 C CA . LEU A 1 108 ? 16.815 -15.049 -14.520 1.00 76.19 108 LEU A CA 1
ATOM 818 C C . LEU A 1 108 ? 16.530 -13.639 -13.975 1.00 76.19 108 LEU A C 1
ATOM 820 O O . LEU A 1 108 ? 15.674 -13.468 -13.109 1.00 76.19 108 LEU A O 1
ATOM 824 N N . GLU A 1 109 ? 17.186 -12.624 -14.537 1.00 74.38 109 GLU A N 1
ATOM 825 C CA . GLU A 1 109 ? 16.949 -11.224 -14.190 1.00 74.38 109 GLU A CA 1
ATOM 826 C C . GLU A 1 109 ? 15.546 -10.768 -14.624 1.00 74.38 109 GLU A C 1
ATOM 828 O O . GLU A 1 109 ? 14.844 -10.127 -13.843 1.00 74.38 109 GLU A O 1
ATOM 833 N N . SER A 1 110 ? 15.082 -11.157 -15.820 1.00 75.69 110 SER A N 1
ATOM 834 C CA . SER A 1 110 ? 13.725 -10.828 -16.297 1.00 75.69 110 SER A CA 1
ATOM 835 C C . SER A 1 110 ? 12.639 -11.417 -15.403 1.00 75.69 110 SER A C 1
ATOM 837 O O . SER A 1 110 ? 11.634 -10.769 -15.098 1.00 75.69 110 SER A O 1
ATOM 839 N N . VAL A 1 111 ? 12.869 -12.641 -14.925 1.00 78.12 111 VAL A N 1
ATOM 840 C CA . VAL A 1 111 ? 11.955 -13.334 -14.022 1.00 78.12 111 VAL A CA 1
ATOM 841 C C . VAL A 1 111 ? 11.942 -12.651 -12.656 1.00 78.12 111 VAL A C 1
ATOM 843 O O . VAL A 1 111 ? 10.870 -12.436 -12.093 1.00 78.12 111 VAL A O 1
ATOM 846 N N . ALA A 1 112 ? 13.101 -12.251 -12.136 1.00 79.00 112 ALA A N 1
ATOM 847 C CA . ALA A 1 112 ? 13.195 -11.591 -10.838 1.00 79.00 112 ALA A CA 1
ATOM 848 C C . ALA A 1 112 ? 12.594 -10.171 -10.839 1.00 79.00 112 ALA A C 1
ATOM 850 O O . ALA A 1 112 ? 11.779 -9.841 -9.975 1.00 79.00 112 ALA A O 1
ATOM 851 N N . TYR A 1 113 ? 12.965 -9.326 -11.803 1.00 76.69 113 TYR A N 1
ATOM 852 C CA . TYR A 1 113 ? 12.584 -7.911 -11.785 1.00 76.69 113 TYR A CA 1
ATOM 853 C C . TYR A 1 113 ? 11.187 -7.663 -12.349 1.00 76.69 113 TYR A C 1
ATOM 855 O O . TYR A 1 113 ? 10.392 -6.950 -11.740 1.00 76.69 113 TYR A O 1
ATOM 863 N N . PHE A 1 114 ? 10.844 -8.274 -13.481 1.00 79.31 114 PHE A N 1
ATOM 864 C CA . PHE A 1 114 ? 9.534 -8.051 -14.079 1.00 79.31 114 PHE A CA 1
ATOM 865 C C . PHE A 1 114 ? 8.486 -9.009 -13.510 1.00 79.31 114 PHE A C 1
ATOM 867 O O . PHE A 1 114 ? 7.490 -8.567 -12.942 1.00 79.31 114 PHE A O 1
ATOM 874 N N . TRP A 1 115 ? 8.696 -10.322 -13.618 1.00 80.62 115 TRP A N 1
ATOM 875 C CA . TRP A 1 115 ? 7.652 -11.287 -13.257 1.00 80.62 115 TRP A CA 1
ATOM 876 C C . TRP A 1 115 ? 7.415 -11.378 -11.751 1.00 80.62 115 TRP A C 1
ATOM 878 O O . TRP A 1 115 ? 6.269 -11.405 -11.305 1.00 80.62 115 TRP A O 1
ATOM 888 N N . PHE A 1 116 ? 8.478 -11.392 -10.953 1.00 81.56 116 PHE A N 1
ATOM 889 C CA . PHE A 1 116 ? 8.349 -11.460 -9.506 1.00 81.56 116 PHE A CA 1
ATOM 890 C C . PHE A 1 116 ? 8.074 -10.079 -8.894 1.00 81.56 116 PHE A C 1
ATOM 892 O O . PHE A 1 116 ? 7.028 -9.885 -8.272 1.00 81.56 116 PHE A O 1
ATOM 899 N N . ALA A 1 117 ? 8.960 -9.096 -9.083 1.00 77.88 117 ALA A N 1
ATOM 900 C CA . ALA A 1 117 ? 8.813 -7.814 -8.389 1.00 77.88 117 ALA A CA 1
ATOM 901 C C . ALA A 1 117 ? 7.660 -6.945 -8.926 1.00 77.88 117 ALA A C 1
ATOM 903 O O . ALA A 1 117 ? 6.946 -6.333 -8.132 1.00 77.88 117 ALA A O 1
ATOM 904 N N . PHE A 1 118 ? 7.421 -6.913 -10.240 1.00 80.00 118 PHE A N 1
ATOM 905 C CA . PHE A 1 118 ? 6.307 -6.141 -10.793 1.00 80.00 118 PHE A CA 1
ATOM 906 C C . PHE A 1 118 ? 5.022 -6.976 -10.903 1.00 80.00 118 PHE A C 1
ATOM 908 O O . PHE A 1 118 ? 4.021 -6.641 -10.274 1.00 80.00 118 PHE A O 1
ATOM 915 N N . ALA A 1 119 ? 5.030 -8.083 -11.648 1.00 83.00 119 ALA A N 1
ATOM 916 C CA . ALA A 1 119 ? 3.802 -8.806 -11.983 1.00 83.00 119 ALA A CA 1
ATOM 917 C C . ALA A 1 119 ? 3.208 -9.611 -10.813 1.00 83.00 119 ALA A C 1
ATOM 919 O O . ALA A 1 119 ? 1.989 -9.739 -10.737 1.00 83.00 119 ALA A O 1
ATOM 920 N N . PHE A 1 120 ? 4.025 -10.129 -9.891 1.00 84.75 120 PHE A N 1
ATOM 921 C CA . PHE A 1 120 ? 3.537 -10.888 -8.733 1.00 84.75 120 PHE A CA 1
ATOM 922 C C . PHE A 1 120 ? 3.375 -10.021 -7.478 1.00 84.75 120 PHE A C 1
ATOM 924 O O . PHE A 1 120 ? 2.315 -10.032 -6.844 1.00 84.75 120 PHE A O 1
ATOM 931 N N . CYS A 1 121 ? 4.395 -9.239 -7.116 1.00 84.44 121 CYS A N 1
ATOM 932 C CA . CYS A 1 121 ? 4.343 -8.445 -5.892 1.00 84.44 121 CYS A CA 1
ATOM 933 C C . CYS A 1 121 ? 3.344 -7.278 -5.987 1.00 84.44 121 CYS A C 1
ATOM 935 O O . CYS A 1 121 ? 2.621 -7.059 -5.015 1.00 84.44 121 CYS A O 1
ATOM 937 N N . MET A 1 122 ? 3.221 -6.560 -7.116 1.00 84.81 122 MET A N 1
ATOM 938 C CA . MET A 1 122 ? 2.296 -5.408 -7.195 1.00 84.81 122 MET A CA 1
ATOM 939 C C . MET A 1 122 ? 0.827 -5.793 -6.957 1.00 84.81 122 MET A C 1
ATOM 941 O O . MET A 1 122 ? 0.181 -5.146 -6.130 1.00 84.81 122 MET A O 1
ATOM 945 N N . PRO A 1 123 ? 0.276 -6.863 -7.568 1.00 86.56 123 PRO A N 1
ATOM 946 C CA . PRO A 1 123 ? -1.070 -7.320 -7.226 1.00 86.56 123 PRO A CA 1
ATOM 947 C C . PRO A 1 123 ? -1.214 -7.723 -5.758 1.00 86.56 123 PRO A C 1
ATOM 949 O O . PRO A 1 123 ? -2.249 -7.458 -5.148 1.00 86.56 123 PRO A O 1
ATOM 952 N N . LEU A 1 124 ? -0.181 -8.314 -5.151 1.00 87.75 124 LEU A N 1
ATOM 953 C CA . LEU A 1 124 ? -0.202 -8.685 -3.735 1.00 87.75 124 LEU A CA 1
ATOM 954 C C . LEU A 1 124 ? -0.320 -7.450 -2.826 1.00 87.75 124 LEU A C 1
ATOM 956 O O . LEU A 1 124 ? -1.074 -7.478 -1.848 1.00 87.75 124 LEU A O 1
ATOM 960 N N . TRP A 1 125 ? 0.333 -6.344 -3.198 1.00 85.56 125 TRP A N 1
ATOM 961 C CA . TRP A 1 125 ? 0.199 -5.036 -2.542 1.00 85.56 125 TRP A CA 1
ATOM 962 C C . TRP A 1 125 ? -1.188 -4.396 -2.695 1.00 85.56 125 TRP A C 1
ATOM 964 O O . TRP A 1 125 ? -1.501 -3.467 -1.956 1.00 85.56 125 TRP A O 1
ATOM 974 N N . VAL A 1 126 ? -2.049 -4.921 -3.568 1.00 88.75 126 VAL A N 1
ATOM 975 C CA . VAL A 1 126 ? -3.461 -4.522 -3.675 1.00 88.75 126 VAL A CA 1
ATOM 976 C C . VAL A 1 126 ? -4.362 -5.505 -2.928 1.00 88.75 126 VAL A C 1
ATOM 978 O O . VAL A 1 126 ? -5.162 -5.108 -2.081 1.00 88.75 126 VAL A O 1
ATOM 981 N N . VAL A 1 127 ? -4.212 -6.804 -3.189 1.00 91.56 127 VAL A N 1
ATOM 982 C CA . VAL A 1 127 ? -5.097 -7.850 -2.656 1.00 91.56 127 VAL A CA 1
ATOM 983 C C . VAL A 1 127 ? -4.996 -7.960 -1.135 1.00 91.56 127 VAL A C 1
ATOM 985 O O . VAL A 1 127 ? -6.023 -8.038 -0.457 1.00 91.56 127 VAL A O 1
ATOM 988 N N . VAL A 1 128 ? -3.780 -7.942 -0.576 1.00 91.50 128 VAL A N 1
ATOM 989 C CA . VAL A 1 128 ? -3.591 -8.101 0.874 1.00 91.50 128 VAL A CA 1
ATOM 990 C C . VAL A 1 128 ? -4.188 -6.917 1.647 1.00 91.50 128 VAL A C 1
ATOM 992 O O . VAL A 1 128 ? -4.995 -7.165 2.549 1.00 91.50 128 VAL A O 1
ATOM 995 N N . PRO A 1 129 ? -3.894 -5.645 1.307 1.00 90.31 129 PRO A N 1
ATOM 996 C CA . PRO A 1 129 ? -4.508 -4.511 1.994 1.00 90.31 129 PRO A CA 1
ATOM 997 C C . PRO A 1 129 ? -6.018 -4.419 1.791 1.00 90.31 129 PRO A C 1
ATOM 999 O O . PRO A 1 129 ? -6.714 -4.035 2.723 1.00 90.31 129 PRO A O 1
ATOM 1002 N N . LEU A 1 130 ? -6.560 -4.822 0.636 1.00 91.50 130 LEU A N 1
ATOM 1003 C CA . LEU A 1 130 ? -8.015 -4.899 0.458 1.00 91.50 130 LEU A CA 1
ATOM 1004 C C . LEU A 1 130 ? -8.649 -5.925 1.403 1.00 91.50 130 LEU A C 1
ATOM 1006 O O . LEU A 1 130 ? -9.654 -5.634 2.052 1.00 91.50 130 LEU A O 1
ATOM 1010 N N . ALA A 1 131 ? -8.051 -7.112 1.529 1.00 93.25 131 ALA A N 1
ATOM 1011 C CA . ALA A 1 131 ? -8.558 -8.147 2.424 1.00 93.25 131 ALA A CA 1
ATOM 1012 C C . ALA A 1 131 ? -8.489 -7.723 3.903 1.00 93.25 131 ALA A C 1
ATOM 1014 O O . ALA A 1 131 ? -9.435 -7.967 4.661 1.00 93.25 131 ALA A O 1
ATOM 1015 N N . LEU A 1 132 ? -7.391 -7.084 4.319 1.00 91.81 132 LEU A N 1
ATOM 1016 C CA . LEU A 1 132 ? -7.223 -6.555 5.676 1.00 91.81 132 LEU A CA 1
ATOM 1017 C C . LEU A 1 132 ? -8.152 -5.363 5.938 1.00 91.81 132 LEU A C 1
ATOM 1019 O O . LEU A 1 132 ? -8.896 -5.374 6.918 1.00 91.81 132 LEU A O 1
ATOM 1023 N N . GLY A 1 133 ? -8.219 -4.411 5.009 1.00 91.31 133 GLY A N 1
ATOM 1024 C CA . GLY A 1 133 ? -9.111 -3.256 5.064 1.00 91.31 133 GLY A CA 1
ATOM 1025 C C . GLY A 1 133 ? -10.582 -3.657 5.160 1.00 91.31 133 GLY A C 1
ATOM 1026 O O . GLY A 1 133 ? -11.297 -3.150 6.018 1.00 91.31 133 GLY A O 1
ATOM 1027 N N . ALA A 1 134 ? -11.033 -4.648 4.385 1.00 92.38 134 ALA A N 1
ATOM 1028 C CA . ALA A 1 134 ? -12.400 -5.169 4.480 1.00 92.38 134 ALA A CA 1
ATOM 1029 C C . ALA A 1 134 ? -12.689 -5.840 5.836 1.00 92.38 134 ALA A C 1
ATOM 1031 O O . ALA A 1 134 ? -13.810 -5.790 6.352 1.00 92.38 134 ALA A O 1
ATOM 1032 N N . ARG A 1 135 ? -11.689 -6.487 6.450 1.00 93.31 135 ARG A N 1
ATOM 1033 C CA . ARG A 1 135 ? -11.818 -7.024 7.815 1.00 93.31 135 ARG A CA 1
ATOM 1034 C C . ARG A 1 135 ? -11.896 -5.896 8.845 1.00 93.31 135 ARG A C 1
ATOM 1036 O O . ARG A 1 135 ? -12.762 -5.968 9.712 1.00 93.31 135 ARG A O 1
ATOM 1043 N N . ALA A 1 136 ? -11.047 -4.877 8.739 1.00 91.56 136 ALA A N 1
ATOM 1044 C CA . ALA A 1 136 ? -11.064 -3.709 9.620 1.00 91.56 136 ALA A CA 1
ATOM 1045 C C . ALA A 1 136 ? -12.382 -2.928 9.513 1.00 91.56 136 ALA A C 1
ATOM 1047 O O . ALA A 1 136 ? -12.986 -2.612 10.536 1.00 91.56 136 ALA A O 1
ATOM 1048 N N . TRP A 1 137 ? -12.882 -2.728 8.290 1.00 92.50 137 TRP A N 1
ATOM 1049 C CA . TRP A 1 137 ? -14.169 -2.088 8.017 1.00 92.50 137 TRP A CA 1
ATOM 1050 C C . TRP A 1 137 ? -15.318 -2.784 8.748 1.00 92.50 137 TRP A C 1
ATOM 1052 O O . TRP A 1 137 ? -16.058 -2.147 9.487 1.00 92.50 137 TRP A O 1
ATOM 1062 N N . ARG A 1 138 ? -15.419 -4.114 8.629 1.00 93.94 138 ARG A N 1
ATOM 1063 C CA . ARG A 1 138 ? -16.457 -4.886 9.335 1.00 93.94 138 ARG A CA 1
ATOM 1064 C C . ARG A 1 138 ? -16.365 -4.758 10.856 1.00 93.94 138 ARG A C 1
ATOM 1066 O O . ARG A 1 138 ? -17.390 -4.746 11.527 1.00 93.94 138 ARG A O 1
ATOM 1073 N N . ARG A 1 139 ? -15.154 -4.670 11.421 1.00 92.12 139 ARG A N 1
ATOM 1074 C CA . ARG A 1 139 ? -14.976 -4.477 12.873 1.00 92.12 139 ARG A CA 1
ATOM 1075 C C . ARG A 1 139 ? -15.412 -3.081 13.318 1.00 92.12 139 ARG A C 1
ATOM 1077 O O . ARG A 1 139 ? -16.019 -2.962 14.380 1.00 92.12 139 ARG A O 1
ATOM 1084 N N . LEU A 1 140 ? -15.132 -2.058 12.510 1.00 91.06 140 LEU A N 1
ATOM 1085 C CA . LEU A 1 140 ? -15.588 -0.687 12.747 1.00 91.06 140 LEU A CA 1
ATOM 1086 C C . LEU A 1 140 ? -17.107 -0.573 12.675 1.00 91.06 140 LEU A C 1
ATOM 1088 O O . LEU A 1 140 ? -17.702 -0.018 13.590 1.00 91.06 140 LEU A O 1
ATOM 1092 N N . ASP A 1 141 ? -17.722 -1.145 11.644 1.00 93.38 141 ASP A N 1
ATOM 1093 C CA . ASP A 1 141 ? -19.172 -1.124 11.437 1.00 93.38 141 ASP A CA 1
ATOM 1094 C C . ASP A 1 141 ? -19.925 -1.707 12.648 1.00 93.38 141 ASP A C 1
ATOM 1096 O O . ASP A 1 141 ? -20.787 -1.062 13.243 1.00 93.38 141 ASP A O 1
ATOM 1100 N N . VAL A 1 142 ? -19.481 -2.872 13.135 1.00 92.62 142 VAL A N 1
ATOM 1101 C CA . VAL A 1 142 ? -20.032 -3.494 14.351 1.00 92.62 142 VAL A CA 1
ATOM 1102 C C . VAL A 1 142 ? -19.818 -2.626 15.600 1.00 92.62 142 VAL A C 1
ATOM 1104 O O . VAL A 1 142 ? -20.682 -2.580 16.478 1.00 92.62 142 VAL A O 1
ATOM 1107 N N . ALA A 1 143 ? -18.672 -1.954 15.727 1.00 89.38 143 ALA A N 1
ATOM 1108 C CA . ALA A 1 143 ? -18.383 -1.089 16.873 1.00 89.38 143 ALA A CA 1
ATOM 1109 C C . ALA A 1 143 ? -19.219 0.204 16.861 1.00 89.38 143 ALA A C 1
ATOM 1111 O O . ALA A 1 143 ? -19.664 0.658 17.921 1.00 89.38 143 ALA A O 1
ATOM 1112 N N . LEU A 1 144 ? -19.453 0.773 15.678 1.00 90.06 144 LEU A N 1
ATOM 1113 C CA . LEU A 1 144 ? -20.292 1.952 15.483 1.00 90.06 144 LEU A CA 1
ATOM 1114 C C . LEU A 1 144 ? -21.752 1.634 15.796 1.00 90.06 144 LEU A C 1
ATOM 1116 O O . LEU A 1 144 ? -22.329 2.304 16.649 1.00 90.06 144 LEU A O 1
ATOM 1120 N N . ALA A 1 145 ? -22.295 0.541 15.252 1.00 92.62 145 ALA A N 1
ATOM 1121 C CA . ALA A 1 145 ? -23.669 0.112 15.525 1.00 92.62 145 ALA A CA 1
ATOM 1122 C C . ALA A 1 145 ? -23.950 -0.076 17.031 1.00 92.62 145 ALA A C 1
ATOM 1124 O O . ALA A 1 145 ? -25.008 0.297 17.537 1.00 92.62 145 ALA A O 1
ATOM 1125 N N . ARG A 1 146 ? -22.979 -0.611 17.789 1.00 90.88 146 ARG A N 1
ATOM 1126 C CA . ARG A 1 146 ? -23.084 -0.739 19.257 1.00 90.88 146 ARG A CA 1
ATOM 1127 C C . ARG A 1 146 ? -23.089 0.609 19.969 1.00 90.88 146 ARG A C 1
ATOM 1129 O O . ARG A 1 146 ? -23.782 0.773 20.967 1.00 90.88 146 ARG A O 1
ATOM 1136 N N . THR A 1 147 ? -22.292 1.551 19.474 1.00 90.69 147 THR A N 1
ATOM 1137 C CA . THR A 1 147 ? -22.202 2.899 20.043 1.00 90.69 147 THR A CA 1
ATOM 1138 C C . THR A 1 147 ? -23.496 3.670 19.793 1.00 90.69 147 THR A C 1
ATOM 1140 O O . THR A 1 147 ? -24.007 4.309 20.705 1.00 90.69 147 THR A O 1
ATOM 1143 N N . GLU A 1 148 ? -24.067 3.557 18.593 1.00 91.25 148 GLU A N 1
ATOM 1144 C CA . GLU A 1 148 ? -25.355 4.161 18.241 1.00 91.25 148 GLU A CA 1
ATOM 1145 C C . GLU A 1 148 ? -26.506 3.612 19.087 1.00 91.25 148 GLU A C 1
ATOM 1147 O O . GLU A 1 148 ? -27.308 4.394 19.597 1.00 91.25 148 GLU A O 1
ATOM 1152 N N . ALA A 1 149 ? -26.560 2.290 19.289 1.00 90.69 149 ALA A N 1
ATOM 1153 C CA . ALA A 1 149 ? -27.547 1.672 20.171 1.00 90.69 149 ALA A CA 1
ATOM 1154 C C . ALA A 1 149 ? -27.448 2.235 21.598 1.00 90.69 149 ALA A C 1
ATOM 1156 O O . ALA A 1 149 ? -28.445 2.694 22.146 1.00 90.69 149 ALA A O 1
ATOM 1157 N N . HIS A 1 150 ? -26.233 2.309 22.148 1.00 90.94 150 HIS A N 1
ATOM 1158 C CA . HIS A 1 150 ? -26.008 2.849 23.488 1.00 90.94 150 HIS A CA 1
ATOM 1159 C C . HIS A 1 150 ? -26.410 4.328 23.617 1.00 90.94 150 HIS A C 1
ATOM 1161 O O . HIS A 1 150 ? -27.041 4.714 24.597 1.00 90.94 150 HIS A O 1
ATOM 1167 N N . VAL A 1 151 ? -26.083 5.159 22.621 1.00 91.19 151 VAL A N 1
ATOM 1168 C CA . VAL A 1 151 ? -26.468 6.583 22.602 1.00 91.19 151 VAL A CA 1
ATOM 1169 C C . VAL A 1 151 ? -27.982 6.756 22.483 1.00 91.19 151 VAL A C 1
ATOM 1171 O O . VAL A 1 151 ? -28.530 7.703 23.046 1.00 91.19 151 VAL A O 1
ATOM 1174 N N . ARG A 1 152 ? -28.665 5.877 21.743 1.00 91.69 152 ARG A N 1
ATOM 1175 C CA . ARG A 1 152 ? -30.126 5.902 21.623 1.00 91.69 152 ARG A CA 1
ATOM 1176 C C . ARG A 1 152 ? -30.796 5.553 22.949 1.00 91.69 152 ARG A C 1
ATOM 1178 O O . ARG A 1 152 ? -31.709 6.268 23.346 1.00 91.69 152 ARG A O 1
ATOM 1185 N N . ASP A 1 153 ? -30.323 4.509 23.621 1.00 90.62 153 ASP A N 1
ATOM 1186 C CA . ASP A 1 153 ? -30.882 4.065 24.901 1.00 90.62 153 ASP A CA 1
ATOM 1187 C C . ASP A 1 153 ? -30.677 5.137 25.987 1.00 90.62 153 ASP A C 1
ATOM 1189 O O . ASP A 1 153 ? -31.619 5.484 26.690 1.00 90.62 153 ASP A O 1
ATOM 1193 N N . ALA A 1 154 ? -29.504 5.782 26.026 1.00 87.38 154 ALA A N 1
ATOM 1194 C CA . ALA A 1 154 ? -29.210 6.882 26.954 1.00 87.38 154 ALA A CA 1
ATOM 1195 C C . ALA A 1 154 ? -30.032 8.168 26.718 1.00 87.38 154 ALA A C 1
ATOM 1197 O O . ALA A 1 154 ? -30.036 9.053 27.566 1.00 87.38 154 ALA A O 1
ATOM 1198 N N . LYS A 1 155 ? -30.681 8.318 25.555 1.00 83.81 155 LYS A N 1
ATOM 1199 C CA . LYS A 1 155 ? -31.596 9.438 25.260 1.00 83.81 155 LYS A CA 1
ATOM 1200 C C . LYS A 1 155 ? -33.060 9.117 25.569 1.00 83.81 155 LYS A C 1
ATOM 1202 O O . LYS A 1 155 ? -33.894 10.013 25.462 1.00 83.81 155 LYS A O 1
ATOM 1207 N N . ALA A 1 156 ? -33.379 7.850 25.829 1.00 77.38 156 ALA A N 1
ATOM 1208 C CA . ALA A 1 156 ? -34.731 7.398 26.141 1.00 77.38 156 ALA A CA 1
ATOM 1209 C C . ALA A 1 156 ? -35.033 7.417 27.654 1.00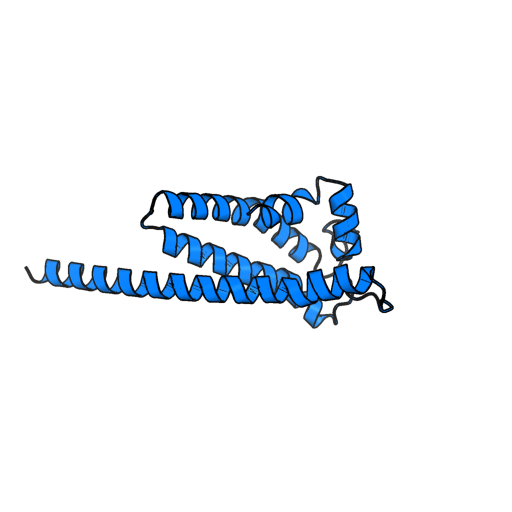 77.38 156 ALA A C 1
ATOM 1211 O O . ALA A 1 156 ? -36.198 7.282 28.026 1.00 77.38 156 ALA A O 1
ATOM 1212 N N . GLU A 1 157 ? -34.001 7.582 28.488 1.00 62.94 157 GLU A N 1
ATOM 1213 C CA . GLU A 1 157 ? -34.064 7.842 29.938 1.00 62.94 157 GLU A CA 1
ATOM 1214 C C . GLU A 1 157 ? -34.154 9.346 30.239 1.00 62.94 157 GLU A C 1
ATOM 1216 O O . GLU A 1 157 ? -34.873 9.701 31.201 1.00 62.94 157 GLU A O 1
#

Sequence (157 aa):
TIIKALMDGLHVRVPALEVTYSMADRRFAAGCAESDGSAAACAVTQLELFVMAPMCVLLFAAYLKRWRCRDALELVLCTLQVGGTVAFAGPQVFIGLKDVWRGWELTLESVAYFWFAFAFCMPLWVVVPLALGARAWRRLDVALARTEAHVRDAKAE